Protein AF-A0A7K4VVA6-F1 (afdb_monomer_lite)

Radius of gyration: 39.64 Å; chains: 1; bounding box: 79×22×103 Å

Structure (mmCIF, N/CA/C/O backbone):
data_AF-A0A7K4VVA6-F1
#
_entry.id   AF-A0A7K4VVA6-F1
#
loop_
_atom_site.group_PDB
_atom_site.id
_atom_site.type_symbol
_atom_site.label_atom_id
_atom_site.label_alt_id
_atom_site.label_comp_id
_atom_site.label_asym_id
_atom_site.label_entity_id
_atom_site.label_seq_id
_atom_site.pdbx_PDB_ins_code
_atom_site.Cartn_x
_atom_site.Cartn_y
_atom_site.Cartn_z
_atom_site.occupancy
_atom_site.B_iso_or_equiv
_atom_site.auth_seq_id
_atom_site.auth_comp_id
_atom_site.auth_asym_id
_atom_site.auth_atom_id
_atom_site.pdbx_PDB_model_num
ATOM 1 N N . MET A 1 1 ? 0.165 -5.292 -18.165 1.00 62.16 1 MET A N 1
ATOM 2 C CA . MET A 1 1 ? 0.765 -3.981 -17.846 1.00 62.16 1 MET A CA 1
ATOM 3 C C . MET A 1 1 ? 1.797 -3.707 -18.913 1.00 62.16 1 MET A C 1
ATOM 5 O O . MET A 1 1 ? 2.766 -4.449 -18.981 1.00 62.16 1 MET A O 1
ATOM 9 N N . ALA A 1 2 ? 1.536 -2.755 -19.802 1.00 70.00 2 ALA A N 1
ATOM 10 C CA . ALA A 1 2 ? 2.458 -2.403 -20.872 1.00 70.00 2 ALA A CA 1
ATOM 11 C C . ALA A 1 2 ? 2.884 -0.951 -20.672 1.00 70.00 2 ALA A C 1
ATOM 13 O O . ALA A 1 2 ? 2.041 -0.087 -20.438 1.00 70.00 2 ALA A O 1
ATOM 14 N N . CYS A 1 3 ? 4.189 -0.722 -20.712 1.00 82.56 3 CYS A N 1
ATOM 15 C CA . CYS A 1 3 ? 4.762 0.610 -20.774 1.00 82.56 3 CYS A CA 1
ATOM 16 C C . CYS A 1 3 ? 5.092 0.891 -22.233 1.00 82.56 3 CYS A C 1
ATOM 18 O O . CYS A 1 3 ? 5.720 0.061 -22.893 1.00 82.56 3 CYS A O 1
ATOM 20 N N . ASN A 1 4 ? 4.658 2.039 -22.735 1.00 79.56 4 ASN A N 1
ATOM 21 C CA . ASN A 1 4 ? 4.941 2.434 -24.104 1.00 79.56 4 ASN A CA 1
ATOM 22 C C . ASN A 1 4 ? 6.265 3.194 -24.132 1.00 79.56 4 ASN A C 1
ATOM 24 O O . ASN A 1 4 ? 6.485 4.115 -23.339 1.00 79.56 4 ASN A O 1
ATOM 28 N N . ASN A 1 5 ? 7.149 2.788 -25.043 1.00 74.25 5 ASN A N 1
ATOM 29 C CA . ASN A 1 5 ? 8.393 3.497 -25.282 1.00 74.25 5 ASN A CA 1
AT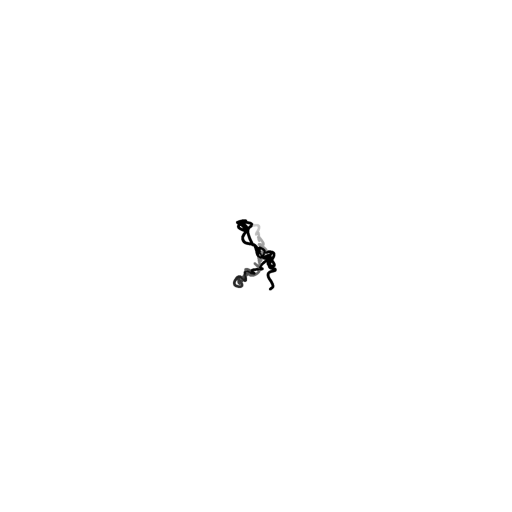OM 30 C C . ASN A 1 5 ? 8.105 4.728 -26.146 1.00 74.25 5 ASN A C 1
ATOM 32 O O . ASN A 1 5 ? 7.717 4.588 -27.303 1.00 74.25 5 ASN A O 1
ATOM 36 N N . ILE A 1 6 ? 8.267 5.920 -25.570 1.00 73.25 6 ILE A N 1
ATOM 37 C CA . ILE A 1 6 ? 8.098 7.195 -26.285 1.00 73.25 6 ILE A CA 1
ATOM 38 C C . ILE A 1 6 ? 9.433 7.648 -26.903 1.00 73.25 6 ILE A C 1
ATO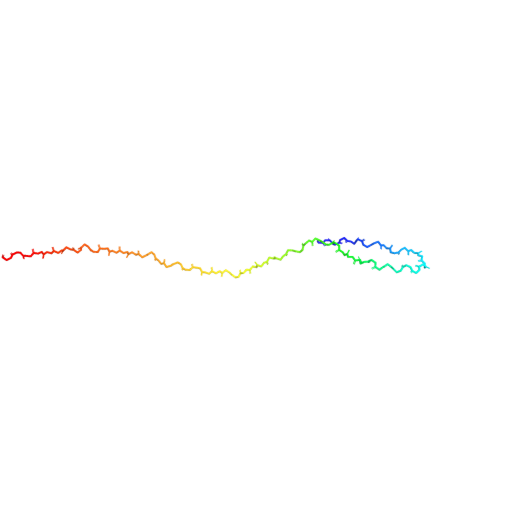M 40 O O . ILE A 1 6 ? 9.508 8.657 -27.597 1.00 73.25 6 ILE A O 1
ATOM 44 N N . CYS A 1 7 ? 10.514 6.905 -26.676 1.00 73.94 7 CYS A N 1
ATOM 45 C CA . CYS A 1 7 ? 11.836 7.311 -27.114 1.00 73.94 7 CYS A CA 1
ATOM 46 C C . CYS A 1 7 ? 12.025 6.962 -28.589 1.00 73.94 7 CYS A C 1
ATOM 48 O O . CYS A 1 7 ? 11.990 5.792 -28.980 1.00 73.94 7 CYS A O 1
ATOM 50 N N . GLN A 1 8 ? 12.221 7.987 -29.417 1.00 70.94 8 GLN A N 1
ATOM 51 C CA . GLN A 1 8 ? 12.598 7.793 -30.810 1.00 70.94 8 GLN A CA 1
ATOM 52 C C . GLN A 1 8 ? 14.050 7.300 -30.892 1.00 70.94 8 GLN A C 1
ATOM 54 O O . GLN A 1 8 ? 14.902 7.775 -30.137 1.00 70.94 8 GLN A O 1
ATOM 59 N N . PRO A 1 9 ? 14.365 6.364 -31.804 1.00 67.31 9 PRO A N 1
ATOM 60 C CA . PRO A 1 9 ? 15.745 5.989 -32.049 1.00 67.31 9 PRO A CA 1
ATOM 61 C C . PRO A 1 9 ? 16.488 7.195 -32.625 1.00 67.31 9 PRO A C 1
ATOM 63 O O . PRO A 1 9 ? 16.113 7.735 -33.667 1.00 67.31 9 PRO A O 1
ATOM 66 N N . CYS A 1 10 ? 17.550 7.611 -31.942 1.00 67.75 10 CYS A N 1
ATOM 67 C CA . CYS A 1 10 ? 18.509 8.565 -32.478 1.00 67.75 10 CYS A CA 1
ATOM 68 C C . CYS A 1 10 ? 19.081 7.993 -33.777 1.00 67.75 10 CYS A C 1
ATOM 70 O O . CYS A 1 10 ? 19.564 6.860 -33.797 1.00 67.75 10 CYS A O 1
ATOM 72 N N . GLY A 1 11 ? 18.913 8.732 -34.875 1.00 67.69 11 GLY A N 1
ATOM 73 C CA . GLY A 1 11 ? 19.133 8.229 -36.231 1.00 67.69 11 GLY A CA 1
ATOM 74 C C . GLY A 1 11 ? 20.575 7.776 -36.517 1.00 67.69 11 GLY A C 1
ATOM 75 O O . GLY A 1 11 ? 21.497 8.079 -35.759 1.00 67.69 11 GLY A O 1
ATOM 76 N N . PRO A 1 12 ? 20.809 7.070 -37.638 1.00 67.00 12 PRO A N 1
ATOM 77 C CA . PRO A 1 12 ? 22.122 6.552 -37.988 1.00 67.00 12 PRO A CA 1
ATOM 78 C C . PRO A 1 12 ? 22.937 7.625 -38.721 1.00 67.00 12 PRO A C 1
ATOM 80 O O . PRO A 1 12 ? 23.073 7.575 -39.937 1.00 67.00 12 PRO A O 1
ATOM 83 N N . THR A 1 13 ? 23.490 8.608 -38.013 1.00 55.03 13 THR A N 1
ATOM 84 C CA . THR A 1 13 ? 24.493 9.519 -38.598 1.00 55.03 13 THR A CA 1
ATOM 85 C C . THR A 1 13 ? 25.436 10.060 -37.527 1.00 55.03 13 THR A C 1
ATOM 87 O O . THR A 1 13 ? 24.952 10.514 -36.491 1.00 55.03 13 THR A O 1
ATOM 90 N N . PRO A 1 14 ? 26.764 10.075 -37.765 1.00 60.72 14 PRO A N 1
ATOM 91 C CA . PRO A 1 14 ? 27.754 10.561 -36.814 1.00 60.72 14 PRO A CA 1
ATOM 92 C C . PRO A 1 14 ? 27.822 12.087 -36.903 1.00 60.72 14 PRO A C 1
ATOM 94 O O . PRO A 1 14 ? 28.812 12.667 -37.336 1.00 60.72 14 PRO A O 1
ATOM 97 N N . LEU A 1 15 ? 26.732 12.753 -36.548 1.00 59.09 15 LEU A N 1
ATOM 98 C CA . LEU A 1 15 ? 26.758 14.170 -36.237 1.00 59.09 15 LEU A CA 1
ATOM 99 C C . LEU A 1 15 ? 26.566 14.255 -34.733 1.00 59.09 15 LEU A C 1
ATOM 101 O O . LEU A 1 15 ? 25.671 13.602 -34.207 1.00 59.09 15 LEU A O 1
ATOM 105 N N . ALA A 1 16 ? 27.449 14.985 -34.056 1.00 56.53 16 ALA A N 1
ATOM 106 C CA . ALA A 1 16 ? 27.570 15.078 -32.602 1.00 56.53 16 ALA A CA 1
ATOM 107 C C . ALA A 1 16 ? 26.363 15.759 -31.914 1.00 56.53 16 ALA A C 1
ATOM 109 O O . ALA A 1 16 ? 26.524 16.645 -31.082 1.00 56.53 16 ALA A O 1
ATOM 110 N N . ASN A 1 17 ? 25.147 15.353 -32.261 1.00 57.03 17 ASN A N 1
ATOM 111 C CA . ASN A 1 17 ? 23.923 15.662 -31.554 1.00 57.03 17 ASN A CA 1
ATOM 112 C C . ASN A 1 17 ? 23.679 14.503 -30.590 1.00 57.03 17 ASN A C 1
ATOM 114 O O . ASN A 1 17 ? 23.121 13.469 -30.951 1.00 57.03 17 ASN A O 1
ATOM 118 N N . SER A 1 18 ? 24.186 14.654 -29.367 1.00 65.88 18 SER A N 1
ATOM 119 C CA . SER A 1 18 ? 23.800 13.778 -28.263 1.00 65.88 18 SER A CA 1
ATOM 120 C C . SER A 1 18 ? 22.309 13.982 -28.017 1.00 65.88 18 SER A C 1
ATOM 122 O O . SER A 1 18 ? 21.887 15.109 -27.759 1.00 65.88 18 SER A O 1
ATOM 124 N N . CYS A 1 19 ? 21.518 12.916 -28.124 1.00 70.44 19 CYS A N 1
ATOM 125 C CA . CYS A 1 19 ? 20.115 12.926 -27.726 1.00 70.44 19 CYS A CA 1
ATOM 126 C C . CYS A 1 19 ? 20.040 13.058 -26.207 1.00 70.44 19 CYS A C 1
ATOM 128 O O . CYS A 1 19 ? 20.087 12.066 -25.481 1.00 70.44 19 CYS A O 1
ATOM 130 N N . ASN A 1 20 ? 20.017 14.298 -25.733 1.00 70.94 20 ASN A N 1
ATOM 131 C CA . ASN A 1 20 ? 20.016 14.623 -24.311 1.00 70.94 20 ASN A CA 1
ATOM 132 C C . ASN A 1 20 ? 18.594 14.809 -23.773 1.00 70.94 20 ASN A C 1
ATOM 134 O O . ASN A 1 20 ? 18.418 15.066 -22.582 1.00 70.94 20 ASN A O 1
ATOM 138 N N . GLU A 1 21 ? 17.575 14.702 -24.627 1.00 74.31 21 GLU A N 1
ATOM 139 C CA . GL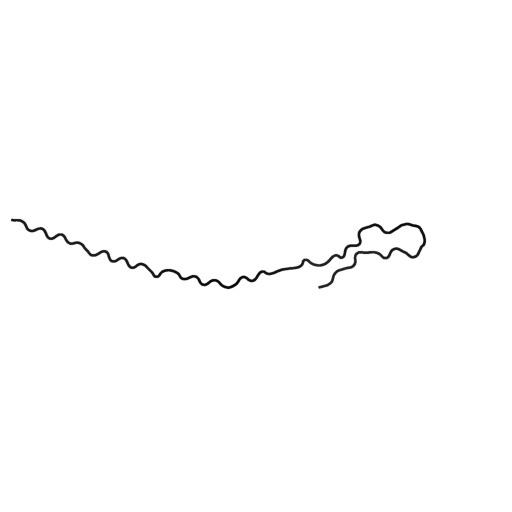U A 1 21 ? 16.191 14.710 -24.190 1.00 74.31 21 GLU A CA 1
ATOM 140 C C . GLU A 1 21 ? 15.904 13.504 -23.281 1.00 74.31 21 GLU A C 1
ATOM 142 O O . GLU A 1 21 ? 16.280 12.369 -23.598 1.00 74.31 21 GLU A O 1
ATOM 147 N N . PRO A 1 22 ? 15.237 13.721 -22.133 1.00 70.50 22 PRO A N 1
ATOM 148 C CA . PRO A 1 22 ? 14.947 12.652 -21.194 1.00 70.50 22 PRO A CA 1
ATOM 149 C C . PRO A 1 22 ? 14.016 11.623 -21.838 1.00 70.50 22 PRO A C 1
ATOM 151 O O . PRO A 1 22 ? 12.853 11.892 -22.135 1.00 70.50 22 PRO A O 1
ATOM 154 N N . CYS A 1 23 ? 14.537 10.415 -22.021 1.00 77.00 23 CYS A N 1
ATOM 155 C CA . CYS A 1 23 ? 13.766 9.261 -22.451 1.00 77.00 23 CYS A CA 1
ATOM 156 C C . CYS A 1 23 ? 12.989 8.700 -21.251 1.00 77.00 23 CYS A C 1
ATOM 158 O O . CYS A 1 23 ? 13.575 8.122 -20.335 1.00 77.00 23 CYS A O 1
ATOM 160 N N . ALA A 1 24 ? 11.668 8.883 -21.250 1.00 76.88 24 ALA A N 1
ATOM 161 C CA . ALA A 1 24 ? 10.776 8.349 -20.227 1.00 76.88 24 ALA A CA 1
ATOM 162 C C . ALA A 1 24 ? 9.801 7.329 -20.827 1.00 76.88 24 ALA A C 1
ATOM 164 O O . ALA A 1 24 ? 9.269 7.506 -21.925 1.00 76.88 24 ALA A O 1
ATOM 165 N N . LEU A 1 25 ? 9.549 6.256 -20.079 1.00 82.31 25 LEU A N 1
ATOM 166 C CA . LEU A 1 25 ? 8.506 5.289 -20.395 1.00 82.31 25 LEU A CA 1
ATOM 167 C C . LEU A 1 25 ? 7.185 5.795 -19.825 1.00 82.31 25 LEU A C 1
ATOM 169 O O . LEU A 1 25 ? 7.091 6.059 -18.626 1.00 82.31 25 LEU A O 1
ATOM 173 N N . GLN A 1 26 ? 6.150 5.872 -20.657 1.00 82.06 26 GLN A N 1
ATOM 174 C CA . GLN A 1 26 ? 4.806 6.119 -20.152 1.00 82.06 26 GLN A CA 1
ATOM 175 C C . GLN A 1 26 ? 4.159 4.784 -19.813 1.00 82.06 26 GLN A C 1
ATOM 177 O O . GLN A 1 26 ? 3.861 3.968 -20.690 1.00 82.06 26 GLN A O 1
ATOM 182 N N . CYS A 1 27 ? 3.946 4.572 -18.522 1.00 87.50 27 CYS A N 1
ATOM 183 C CA . CYS A 1 27 ? 3.222 3.430 -17.991 1.00 87.50 27 CYS A CA 1
ATOM 184 C C . CYS A 1 27 ? 1.843 3.876 -17.488 1.00 87.50 27 CYS A C 1
ATOM 186 O O . CYS A 1 27 ? 1.590 5.064 -17.279 1.00 87.50 27 CYS A O 1
ATOM 188 N N . GLN A 1 28 ? 0.952 2.908 -17.300 1.00 88.19 28 GLN A N 1
ATOM 189 C CA . GLN A 1 28 ? -0.307 3.122 -16.593 1.00 88.19 28 GLN A CA 1
ATOM 190 C C . GLN A 1 28 ? -0.047 3.310 -15.091 1.00 88.19 28 GLN A C 1
ATOM 192 O O . GLN A 1 28 ? 0.916 2.745 -14.565 1.00 88.19 28 GLN A O 1
ATOM 197 N N . ASP A 1 29 ? -0.917 4.059 -14.410 1.00 88.56 29 ASP A N 1
ATOM 198 C CA . ASP A 1 29 ? -0.807 4.285 -12.967 1.00 88.56 29 ASP A CA 1
ATOM 199 C C . ASP A 1 29 ? -0.795 2.964 -12.188 1.00 88.56 29 ASP A C 1
ATOM 201 O O . ASP A 1 29 ? -1.588 2.047 -12.440 1.00 88.56 29 ASP A O 1
ATOM 205 N N . SER A 1 30 ? 0.105 2.869 -11.209 1.00 87.56 30 SER A N 1
ATOM 206 C CA . SER A 1 30 ? 0.106 1.758 -10.267 1.00 87.56 30 SER A CA 1
ATOM 207 C C . SER A 1 30 ? -0.994 1.970 -9.227 1.00 87.56 30 SER A C 1
ATOM 209 O O . SER A 1 30 ? -1.190 3.065 -8.704 1.00 87.56 30 SER A O 1
ATOM 211 N N . ARG A 1 31 ? -1.732 0.902 -8.910 1.00 90.50 31 ARG A N 1
ATOM 212 C CA . ARG A 1 31 ? -2.689 0.903 -7.798 1.00 90.50 31 ARG A CA 1
ATOM 213 C C . ARG A 1 31 ? -2.136 0.069 -6.653 1.00 90.50 31 ARG A C 1
ATOM 215 O O . ARG A 1 31 ? -1.764 -1.085 -6.856 1.00 90.50 31 ARG A O 1
ATOM 222 N N . VAL A 1 32 ? -2.120 0.640 -5.455 1.00 92.50 32 VAL A N 1
ATOM 223 C CA . VAL A 1 32 ? -1.789 -0.071 -4.218 1.00 92.50 32 VAL A CA 1
ATOM 224 C C . VAL A 1 32 ? -3.028 -0.062 -3.337 1.00 92.50 32 VAL A C 1
ATOM 226 O O . VAL A 1 32 ? -3.602 0.992 -3.080 1.00 92.50 32 VAL A O 1
ATOM 229 N N . VAL A 1 33 ? -3.456 -1.243 -2.894 1.00 94.38 33 VAL A N 1
ATOM 230 C CA . VAL A 1 33 ? -4.561 -1.392 -1.943 1.00 94.38 33 VAL A CA 1
ATOM 231 C C . VAL A 1 33 ? -3.963 -1.789 -0.603 1.00 94.38 33 VAL A C 1
ATOM 233 O O . VAL A 1 33 ? -3.287 -2.811 -0.506 1.00 94.38 33 VAL A O 1
ATOM 236 N N . ILE A 1 34 ? -4.211 -0.979 0.423 1.00 93.25 34 ILE A N 1
ATOM 237 C CA . ILE A 1 34 ? -3.833 -1.297 1.800 1.00 93.25 34 ILE A CA 1
ATOM 238 C C . ILE A 1 34 ? -4.982 -2.093 2.411 1.00 93.25 34 ILE A C 1
ATOM 240 O O . ILE A 1 34 ? -6.110 -1.606 2.464 1.00 93.25 34 ILE A O 1
ATOM 244 N N . GLN A 1 35 ? -4.699 -3.314 2.861 1.00 94.25 35 GLN A N 1
ATOM 245 C CA . GLN A 1 35 ? -5.682 -4.172 3.513 1.00 94.25 35 GLN A CA 1
ATOM 246 C C . GLN A 1 35 ? -5.346 -4.269 5.009 1.00 94.25 35 GLN A C 1
ATOM 248 O O . GLN A 1 35 ? -4.461 -5.038 5.384 1.00 94.25 35 GLN A O 1
ATOM 253 N N . PRO A 1 36 ? -5.975 -3.445 5.866 1.00 93.38 36 PRO A N 1
ATOM 254 C CA . PRO A 1 36 ? -5.735 -3.500 7.302 1.00 93.38 36 PRO A CA 1
ATOM 255 C C . PRO A 1 36 ? -6.350 -4.765 7.910 1.00 93.38 36 PRO A C 1
ATOM 257 O O . PRO A 1 36 ? -7.308 -5.328 7.376 1.00 93.38 36 PRO A O 1
ATOM 260 N N . SER A 1 37 ? -5.824 -5.191 9.058 1.00 95.31 37 SER A N 1
ATOM 261 C CA . SER A 1 37 ? -6.412 -6.289 9.826 1.00 95.31 37 SER A CA 1
ATOM 262 C C . SER A 1 37 ? -7.835 -5.942 10.285 1.00 95.31 37 SER A C 1
ATOM 264 O O . SER A 1 37 ? -8.088 -4.793 10.663 1.00 95.31 37 SER A O 1
ATOM 266 N N . PRO A 1 38 ? -8.766 -6.912 10.295 1.00 90.94 38 PRO A N 1
ATOM 267 C CA . PRO A 1 38 ? -10.109 -6.689 10.814 1.00 90.94 38 PRO A CA 1
ATOM 268 C C . PRO A 1 38 ? -10.056 -6.344 12.308 1.00 90.94 38 PRO A C 1
ATOM 270 O O . PRO A 1 38 ? -9.309 -6.956 13.072 1.00 90.94 38 PRO A O 1
ATOM 273 N N . VAL A 1 39 ? -10.871 -5.374 12.724 1.00 92.19 39 VAL A N 1
ATOM 274 C CA . VAL A 1 39 ? -11.004 -4.962 14.128 1.00 92.19 39 VAL A CA 1
ATOM 275 C C . VAL A 1 39 ? -12.340 -5.459 14.665 1.00 92.19 39 VAL A C 1
ATOM 277 O O . VAL A 1 39 ? -13.38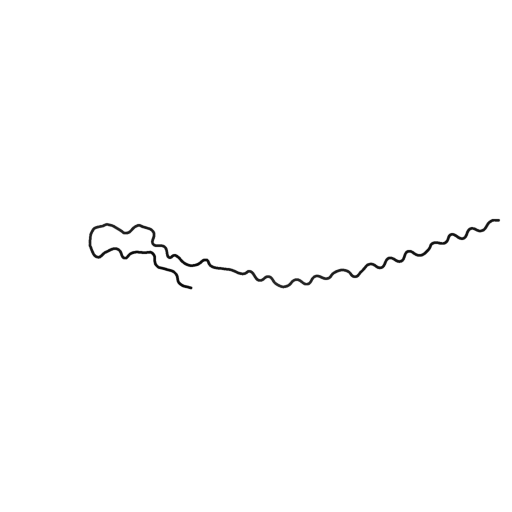4 -5.237 14.051 1.00 92.19 39 VAL A O 1
ATOM 280 N N . LEU A 1 40 ? -12.308 -6.128 15.819 1.00 91.12 40 LEU A N 1
ATOM 281 C CA . LEU A 1 40 ? -13.513 -6.518 16.543 1.00 91.12 40 LEU A CA 1
ATOM 282 C C . LEU A 1 40 ? -14.011 -5.336 17.378 1.00 91.12 40 LEU A C 1
ATOM 284 O O . LEU A 1 40 ? -13.274 -4.806 18.208 1.00 91.12 40 LEU A O 1
ATOM 288 N N . VAL A 1 41 ? -15.272 -4.954 17.182 1.00 88.69 41 VAL A N 1
ATOM 289 C CA . VAL A 1 41 ? -15.942 -3.940 18.000 1.00 88.69 41 VAL A CA 1
ATOM 290 C C . VAL A 1 41 ? -16.956 -4.634 18.900 1.00 88.69 41 VAL A C 1
ATOM 292 O O . VAL A 1 41 ? -17.912 -5.234 18.412 1.00 88.69 41 VAL A O 1
ATOM 295 N N . THR A 1 42 ? -16.761 -4.530 20.214 1.00 87.19 42 THR A N 1
ATOM 296 C CA . THR A 1 42 ? -17.743 -4.978 21.208 1.00 87.19 42 THR A CA 1
ATOM 297 C C . THR A 1 42 ? -18.550 -3.778 21.676 1.00 87.19 42 THR A C 1
ATOM 299 O O . THR A 1 42 ? -18.006 -2.854 2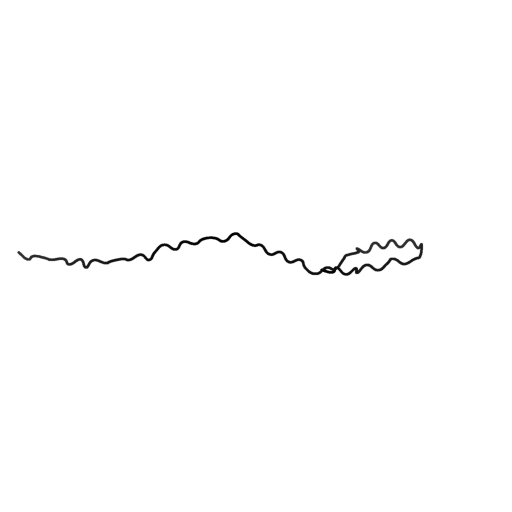2.279 1.00 87.19 42 THR A O 1
ATOM 302 N N . LEU A 1 43 ? -19.853 -3.792 21.407 1.00 86.62 43 LEU A N 1
ATOM 303 C CA . LEU A 1 43 ? -20.777 -2.794 21.933 1.00 86.62 43 LEU A CA 1
ATOM 304 C C . LEU A 1 43 ? -21.223 -3.227 23.339 1.00 86.62 43 LEU A C 1
ATOM 306 O O . LEU A 1 43 ? -21.614 -4.386 23.507 1.00 86.62 43 LEU A O 1
ATOM 310 N N . PRO A 1 44 ? -21.162 -2.344 24.353 1.00 84.62 44 PRO A N 1
ATOM 311 C CA . PRO A 1 44 ? -21.711 -2.655 25.664 1.00 84.62 44 PRO A CA 1
ATOM 312 C C . PRO A 1 44 ? -23.207 -2.965 25.538 1.00 84.62 44 PRO A C 1
ATOM 314 O O . PRO A 1 44 ? -23.920 -2.337 24.753 1.00 84.62 44 PRO A O 1
ATOM 317 N N . GLY A 1 45 ? -23.667 -3.967 26.289 1.00 85.06 45 GLY A N 1
ATOM 318 C CA . GLY A 1 45 ? -25.069 -4.377 26.282 1.00 85.06 45 GLY A CA 1
ATOM 319 C C . GLY A 1 45 ? -26.012 -3.232 26.684 1.00 85.06 45 GLY A C 1
ATOM 320 O O . GLY A 1 45 ? -25.582 -2.270 27.326 1.00 85.06 45 GLY A O 1
ATOM 321 N N . PRO A 1 46 ? -27.302 -3.316 26.317 1.00 80.62 46 PRO A N 1
ATOM 322 C CA . PRO A 1 46 ? -28.276 -2.289 26.663 1.00 80.62 46 PRO A CA 1
ATOM 323 C C . PRO A 1 46 ? -28.373 -2.126 28.185 1.00 80.62 46 PRO A C 1
ATOM 325 O O . PRO A 1 46 ? -28.568 -3.098 28.916 1.00 80.62 46 PRO A O 1
ATOM 328 N N . ILE A 1 47 ? -28.249 -0.887 28.666 1.00 78.06 47 ILE A N 1
ATOM 329 C CA . ILE A 1 47 ? -28.457 -0.566 30.081 1.00 78.06 47 ILE A CA 1
ATOM 330 C C . ILE A 1 47 ? -29.965 -0.592 30.345 1.00 78.06 47 ILE A C 1
ATOM 332 O O . ILE A 1 47 ? -30.696 0.284 29.885 1.00 78.06 47 ILE A O 1
ATOM 336 N N . MET A 1 48 ? -30.437 -1.587 31.095 1.00 69.25 48 MET A N 1
ATOM 337 C CA . MET A 1 48 ? -31.805 -1.611 31.612 1.00 69.25 48 MET A CA 1
ATOM 338 C C . MET A 1 48 ? -31.875 -0.816 32.916 1.00 69.25 48 MET A C 1
ATOM 340 O O . MET A 1 48 ? -31.428 -1.286 33.961 1.00 69.25 48 MET A O 1
ATOM 344 N N . THR A 1 49 ? -32.446 0.385 32.874 1.00 71.06 49 THR A N 1
ATOM 345 C CA . THR A 1 49 ? -32.759 1.155 34.080 1.00 71.06 49 THR A CA 1
ATOM 346 C C . THR A 1 49 ? -34.177 0.820 34.545 1.00 71.06 49 THR A C 1
ATOM 348 O O . THR A 1 49 ? -35.161 1.144 33.884 1.00 71.06 49 THR A O 1
ATOM 351 N N . SER A 1 50 ? -34.314 0.151 35.691 1.00 70.19 50 SER A N 1
ATOM 352 C CA . SER A 1 50 ? -35.600 0.072 36.390 1.00 70.19 50 SER A CA 1
ATOM 353 C C . SER A 1 50 ? -35.710 1.250 37.352 1.00 70.19 50 SER A C 1
ATOM 355 O O . SER A 1 50 ? -34.865 1.394 38.234 1.00 70.19 50 SER A O 1
ATOM 357 N N . PHE A 1 51 ? -36.750 2.068 37.211 1.00 73.06 51 PHE A N 1
ATOM 358 C CA . PHE A 1 51 ? -37.117 3.081 38.199 1.00 73.06 51 PHE A CA 1
ATOM 359 C C . PHE A 1 51 ? -38.111 2.456 39.185 1.00 73.06 51 PHE A C 1
ATOM 361 O O . PHE A 1 51 ? -39.291 2.338 38.844 1.00 73.06 51 PHE A O 1
ATOM 368 N N . PRO A 1 52 ? -37.681 1.999 40.376 1.00 72.12 52 PRO A N 1
ATOM 369 C CA . PRO A 1 52 ? -38.628 1.519 41.370 1.00 72.12 52 PRO A CA 1
ATOM 370 C C . PRO A 1 52 ? -39.555 2.674 41.772 1.00 72.12 52 PRO A C 1
ATOM 372 O O . PRO A 1 52 ? -39.093 3.783 42.050 1.00 72.12 52 PRO A O 1
ATOM 375 N N . GLN A 1 53 ? -40.867 2.430 41.786 1.00 73.94 53 GLN A N 1
ATOM 376 C CA . GLN A 1 53 ? -41.837 3.395 42.299 1.00 73.94 53 GLN A CA 1
ATOM 377 C C . GLN A 1 53 ? -41.595 3.565 43.805 1.00 73.94 53 GLN A C 1
ATOM 379 O O . GLN A 1 53 ? -41.978 2.713 44.602 1.00 73.94 53 GLN A O 1
ATOM 384 N N . SER A 1 54 ? -40.914 4.641 44.200 1.00 66.94 54 SER A N 1
ATOM 385 C CA . SER A 1 54 ? -40.776 5.014 45.608 1.00 66.94 54 SER A CA 1
ATOM 386 C C . SER A 1 54 ? -42.120 5.549 46.100 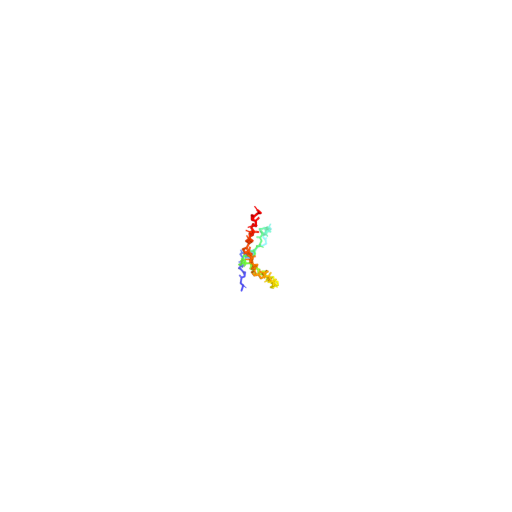1.00 66.94 54 SER A C 1
ATOM 388 O O . SER A 1 54 ? -42.469 6.702 45.853 1.00 66.94 54 SER A O 1
ATOM 390 N N . THR A 1 55 ? -42.918 4.703 46.747 1.00 70.12 55 THR A N 1
ATOM 391 C CA . THR A 1 55 ? -44.151 5.130 47.417 1.00 70.12 55 THR A CA 1
ATOM 392 C C . THR A 1 55 ? -43.830 5.532 48.852 1.00 70.12 55 THR A C 1
ATOM 394 O O . THR A 1 55 ? -43.531 4.677 49.687 1.00 70.12 55 THR A O 1
ATOM 397 N N . ALA A 1 56 ? -43.900 6.830 49.151 1.00 74.56 56 ALA A N 1
ATOM 398 C CA . ALA A 1 56 ? -43.836 7.327 50.521 1.00 74.56 56 ALA A CA 1
ATOM 399 C C . ALA A 1 56 ? -45.178 7.066 51.224 1.00 74.56 56 ALA A C 1
ATOM 401 O O . ALA A 1 56 ? -46.194 7.665 50.874 1.00 74.56 56 ALA A O 1
ATOM 402 N N . VAL A 1 57 ? -45.187 6.166 52.210 1.00 74.12 57 VAL A N 1
ATOM 403 C CA . VAL A 1 57 ? -46.355 5.912 53.065 1.00 74.12 57 VAL A CA 1
ATOM 404 C C . VAL A 1 57 ? -46.217 6.772 54.320 1.00 74.12 57 VAL A C 1
ATOM 406 O O . VAL A 1 57 ? -45.394 6.486 55.186 1.00 74.12 57 VAL A O 1
ATOM 409 N N . GLY A 1 58 ? -46.986 7.860 54.397 1.00 71.75 58 GLY A N 1
ATOM 410 C CA . GLY A 1 58 ? -47.077 8.702 55.591 1.00 71.75 58 GLY A CA 1
ATOM 411 C C . GLY A 1 58 ? -48.163 8.191 56.538 1.00 71.75 58 GLY A C 1
ATOM 412 O O . GLY A 1 58 ? -49.282 7.940 56.101 1.00 71.75 58 GLY A O 1
ATOM 413 N N . SER A 1 59 ? -47.841 8.052 57.826 1.00 68.19 59 SER A N 1
ATOM 414 C CA . SER A 1 59 ? -48.823 7.795 58.886 1.00 68.19 59 SER A CA 1
ATOM 415 C C . SER A 1 59 ? -49.134 9.107 59.599 1.00 68.19 59 SER A C 1
ATOM 417 O O . SER A 1 59 ? -48.212 9.818 59.997 1.00 68.19 59 SER A O 1
ATOM 419 N N . THR A 1 60 ? -50.413 9.432 59.763 1.00 64.00 60 THR A N 1
ATOM 420 C CA . THR A 1 60 ? -50.862 10.574 60.571 1.00 64.00 60 THR A CA 1
ATOM 421 C C . THR A 1 60 ? -51.178 10.104 61.986 1.00 64.00 60 THR A C 1
ATOM 423 O O . THR A 1 60 ? -51.972 9.175 62.144 1.00 64.00 60 THR A O 1
ATOM 426 N N . SER A 1 61 ? -50.538 10.726 62.977 1.00 64.81 61 SER A N 1
ATOM 427 C CA . SER A 1 61 ? -50.802 10.535 64.411 1.00 64.81 61 SER A CA 1
ATOM 428 C C . SER A 1 61 ? -52.054 11.268 64.874 1.00 64.81 61 SER A C 1
ATOM 430 O O . SER A 1 61 ? -52.320 12.360 64.322 1.00 64.81 61 SER A O 1
#

InterPro domains:
  IPR003461 Keratin [PF02422] (3-60)
  IPR003461 Keratin [PTHR31203] (1-60)

Sequence (61 aa):
MACNNICQPCGPTPLANSCNEPCALQCQDSRVVIQPSPVLVTLPGPIMTSFPQSTAVGSTS

pLDDT: mean 76.55, std 10.84, range [55.03, 95.31]

Secondary structure (DSSP, 8-state):
---EE-PPPPPS--------S---EE-PPP-----PPP---PPPPP-----------PPP-

Foldseek 3Di:
DDWDFPDDPPDPDPDPPDPPPDGDTHDDDDDDDDDDDDDDDDDDDDDDDDDPPPDDDDDDD

Organism: NCBI:txid337179